Protein AF-A0A938F5E1-F1 (afdb_monomer)

Secondary structure (DSSP, 8-state):
---GGG-TTS-----S----S-TTHHHHHHHHHHHHHHHHHHHHHHS-SS-EETTEE-TTS-------

pLDDT: mean 88.75, std 8.88, range [61.84, 98.75]

Radius of gyration: 27.71 Å; Cα contacts (8 Å, |Δi|>4): 14; chains: 1; bounding box: 47×24×79 Å

Sequence (68 aa):
MATGVFSTTRAAIKERTLRTDRWWLQPLIIVAVLISFIIYATFRAFENKYYFAEPLISPFYSPCLSTA

Structure (mmCIF, N/CA/C/O backbone):
data_AF-A0A938F5E1-F1
#
_entry.id   AF-A0A938F5E1-F1
#
loop_
_atom_site.group_PDB
_atom_site.id
_atom_site.type_symbol
_atom_site.label_atom_id
_atom_site.label_alt_id
_atom_site.label_comp_id
_atom_site.label_asym_id
_atom_site.label_entity_id
_atom_site.label_seq_id
_atom_site.pdbx_PDB_ins_code
_atom_site.Cartn_x
_atom_site.Cartn_y
_atom_site.Cartn_z
_atom_site.occupancy
_atom_site.B_iso_or_equiv
_atom_site.auth_seq_id
_atom_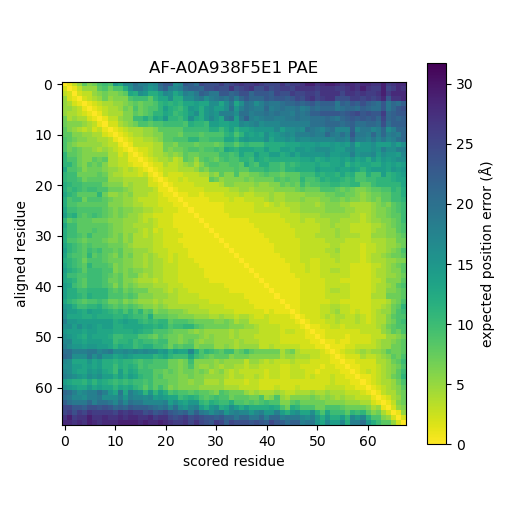site.auth_comp_id
_atom_site.auth_asym_id
_atom_site.auth_atom_id
_atom_site.pdbx_PDB_model_num
ATOM 1 N N . MET A 1 1 ? -25.673 9.093 48.256 1.00 69.94 1 MET A N 1
ATOM 2 C CA . MET A 1 1 ? -25.923 8.198 47.103 1.00 69.94 1 MET A CA 1
ATOM 3 C C . MET A 1 1 ? -24.815 8.422 46.090 1.00 69.94 1 MET A C 1
ATOM 5 O O . MET A 1 1 ? -24.513 9.576 45.816 1.00 69.94 1 MET A O 1
ATOM 9 N N . ALA A 1 2 ? -24.165 7.363 45.607 1.00 75.00 2 ALA A N 1
ATOM 10 C CA . ALA A 1 2 ? -23.106 7.483 44.606 1.00 75.00 2 ALA A CA 1
ATOM 11 C C . ALA A 1 2 ? -23.709 7.876 43.244 1.00 75.00 2 ALA A C 1
ATOM 13 O O . ALA A 1 2 ? -24.726 7.315 42.838 1.00 75.00 2 ALA A O 1
ATOM 14 N N . THR A 1 3 ? -23.132 8.874 42.574 1.00 81.88 3 THR A N 1
ATOM 15 C CA . THR A 1 3 ? -23.681 9.473 41.347 1.00 81.88 3 THR A CA 1
ATOM 16 C C . THR A 1 3 ? -22.909 9.032 40.101 1.00 81.88 3 THR A C 1
ATOM 18 O O . THR A 1 3 ? -21.731 8.671 40.158 1.00 81.88 3 THR A O 1
ATOM 21 N N . GLY A 1 4 ? -23.586 9.039 38.949 1.00 79.44 4 GLY A N 1
ATOM 22 C CA . GLY A 1 4 ? -22.978 8.720 37.656 1.00 79.44 4 GLY A CA 1
ATOM 23 C C . GLY A 1 4 ? -22.479 7.275 37.565 1.00 79.44 4 GLY A C 1
ATOM 24 O O . GLY A 1 4 ? -23.227 6.330 37.813 1.00 79.44 4 GLY A O 1
ATOM 25 N N . VAL A 1 5 ? -21.203 7.098 37.205 1.00 75.81 5 VAL A N 1
ATOM 26 C CA . VAL A 1 5 ? -20.584 5.776 36.980 1.00 75.81 5 VAL A CA 1
ATOM 27 C C . VAL A 1 5 ? -20.475 4.907 38.238 1.00 75.81 5 VAL A C 1
ATOM 29 O O . VAL A 1 5 ? -20.249 3.706 38.114 1.00 75.81 5 VAL A O 1
ATOM 32 N N . PHE A 1 6 ? -20.674 5.488 39.423 1.00 79.56 6 PHE A N 1
ATOM 33 C CA . PHE A 1 6 ? -20.635 4.789 40.710 1.00 79.56 6 PHE A CA 1
ATOM 34 C C . PHE A 1 6 ? -22.032 4.437 41.260 1.00 79.56 6 PHE A C 1
ATOM 36 O O . PHE A 1 6 ? -22.137 3.927 42.373 1.00 79.56 6 PHE A O 1
ATOM 43 N N . SER A 1 7 ? -23.108 4.709 40.511 1.00 84.44 7 SER A N 1
ATOM 44 C CA . SER A 1 7 ? -24.484 4.363 40.900 1.00 84.44 7 SER A CA 1
ATOM 45 C C . SER A 1 7 ? -24.713 2.846 40.964 1.00 84.44 7 SER A C 1
ATOM 47 O O . SER A 1 7 ? -24.252 2.107 40.095 1.00 84.44 7 SER A O 1
ATOM 49 N N . THR A 1 8 ? -25.520 2.387 41.928 1.00 80.56 8 THR A N 1
ATOM 50 C CA . THR A 1 8 ? -25.949 0.981 42.067 1.00 80.56 8 THR A CA 1
ATOM 51 C C . THR A 1 8 ? -26.848 0.495 40.927 1.00 80.56 8 THR A C 1
ATOM 53 O O . THR A 1 8 ? -26.981 -0.707 40.727 1.00 80.56 8 THR A O 1
ATOM 56 N N . THR A 1 9 ? -27.447 1.408 40.157 1.00 81.94 9 THR A N 1
ATOM 57 C CA . THR A 1 9 ? -28.264 1.081 38.975 1.00 81.94 9 THR A CA 1
ATOM 58 C C . THR A 1 9 ? -27.438 0.802 37.716 1.00 81.94 9 THR A C 1
ATOM 60 O O . THR A 1 9 ? -27.998 0.419 36.689 1.00 81.94 9 THR A O 1
ATOM 63 N N . ARG A 1 10 ? -26.111 0.993 37.751 1.00 81.56 10 ARG A N 1
ATOM 64 C CA . ARG A 1 10 ? -25.233 0.731 36.604 1.00 81.56 10 ARG A CA 1
ATOM 65 C C . ARG A 1 10 ? -24.957 -0.769 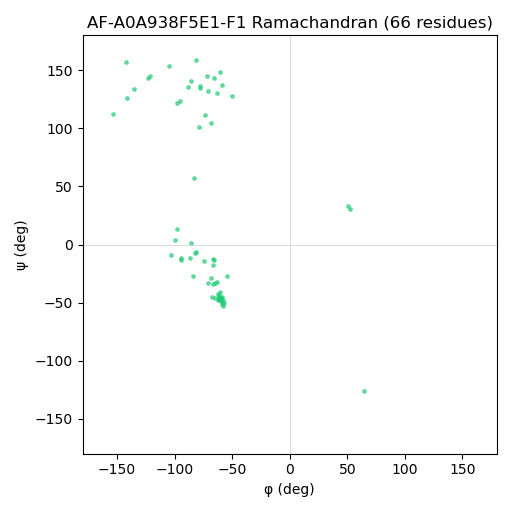36.460 1.00 81.56 10 ARG A C 1
ATOM 67 O O . ARG A 1 10 ? -24.573 -1.428 37.420 1.00 81.56 10 ARG A O 1
ATOM 74 N N . ALA A 1 11 ? -25.047 -1.286 35.235 1.00 82.88 11 ALA A N 1
ATOM 75 C CA . ALA A 1 11 ? -24.648 -2.658 34.927 1.00 82.88 11 ALA A CA 1
ATOM 76 C C . ALA A 1 11 ? -23.139 -2.880 35.167 1.00 82.88 11 ALA A C 1
ATOM 78 O O . ALA A 1 11 ? -22.295 -2.114 34.686 1.00 82.88 11 ALA A O 1
ATOM 79 N N . ALA A 1 12 ? -22.796 -3.941 35.901 1.00 83.25 12 ALA A N 1
ATOM 80 C CA . ALA A 1 12 ? -21.417 -4.368 36.112 1.00 83.25 12 ALA A CA 1
ATOM 81 C C . ALA A 1 12 ? -20.915 -5.130 34.874 1.00 83.25 12 ALA A C 1
ATOM 83 O O . ALA A 1 12 ? -21.245 -6.295 34.678 1.00 83.25 12 ALA A O 1
ATOM 84 N N . ILE A 1 13 ? -20.131 -4.458 34.030 1.00 86.44 13 ILE A N 1
ATOM 85 C CA . ILE A 1 13 ? -19.488 -5.056 32.852 1.00 86.44 13 ILE A CA 1
ATOM 86 C C . ILE A 1 13 ? -18.052 -5.412 33.234 1.00 86.44 13 ILE A C 1
ATOM 88 O O . ILE A 1 13 ? -17.300 -4.534 33.663 1.00 86.44 13 ILE A O 1
ATOM 92 N N . LYS A 1 14 ? -17.687 -6.692 33.113 1.00 87.12 14 LYS A N 1
ATOM 93 C CA . LYS A 1 14 ? -16.362 -7.202 33.501 1.00 87.12 14 LYS A CA 1
ATOM 94 C C . LYS A 1 14 ? -15.326 -6.994 32.391 1.00 87.12 14 LYS A C 1
ATOM 96 O O . LYS A 1 14 ? -14.130 -6.894 32.654 1.00 87.12 14 LYS A O 1
ATOM 101 N N . GLU A 1 15 ? -15.786 -6.943 31.150 1.00 88.62 15 GLU A N 1
ATOM 102 C CA . GLU A 1 15 ? -14.977 -6.903 29.943 1.00 88.62 15 GLU A CA 1
ATOM 103 C C . GLU A 1 15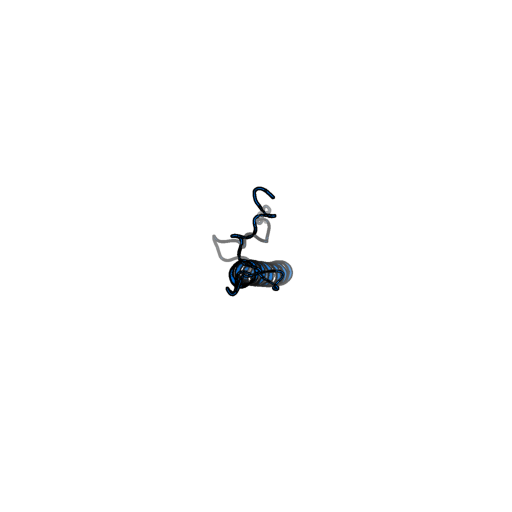 ? -14.409 -5.500 29.682 1.00 88.62 15 GLU A C 1
ATOM 105 O O . GLU A 1 15 ? -15.111 -4.492 29.757 1.00 88.62 15 GLU A O 1
ATOM 110 N N . ARG A 1 16 ? -13.124 -5.433 29.303 1.00 86.44 16 ARG A N 1
ATOM 111 C CA . ARG A 1 16 ? -12.414 -4.172 29.015 1.00 86.44 16 ARG A CA 1
ATOM 112 C C . ARG A 1 16 ? -12.953 -3.446 27.776 1.00 86.44 16 ARG A C 1
ATOM 114 O O . ARG A 1 16 ? -12.930 -2.220 27.729 1.00 86.44 16 ARG A O 1
ATOM 121 N N . THR A 1 17 ? -13.404 -4.188 26.764 1.00 88.69 17 THR A N 1
ATOM 122 C CA . THR A 1 17 ? -13.959 -3.645 25.516 1.00 88.69 17 THR A CA 1
ATOM 123 C C . THR A 1 17 ? -15.135 -4.497 25.058 1.00 88.69 17 THR A C 1
ATOM 125 O O . THR A 1 17 ? -14.978 -5.696 24.861 1.00 88.69 17 THR A O 1
ATOM 128 N N . LEU A 1 18 ? -16.286 -3.869 24.824 1.00 90.88 18 LEU A N 1
ATOM 129 C CA . LEU A 1 18 ? -17.508 -4.524 24.325 1.00 90.88 18 LEU A CA 1
ATOM 130 C C . LEU A 1 18 ? -17.559 -4.624 22.795 1.00 90.88 18 LEU A C 1
ATOM 132 O O . LEU A 1 18 ? -18.556 -5.061 22.230 1.00 90.88 18 LEU A O 1
ATOM 136 N N . ARG A 1 19 ? -16.514 -4.156 22.108 1.00 90.06 19 ARG A N 1
ATOM 137 C CA . ARG A 1 19 ? -16.481 -4.105 20.652 1.00 90.06 19 ARG A CA 1
ATOM 138 C C . ARG A 1 19 ? -16.303 -5.518 20.087 1.00 90.06 19 ARG A C 1
ATOM 140 O O . ARG A 1 19 ? -15.242 -6.109 20.261 1.00 90.06 19 ARG A O 1
ATOM 147 N N . THR A 1 20 ? -17.334 -6.039 19.426 1.00 90.69 20 THR A N 1
ATOM 148 C CA . THR A 1 20 ? -17.358 -7.389 18.829 1.00 90.69 20 THR A CA 1
ATOM 149 C C . THR A 1 20 ? -17.182 -7.386 17.311 1.00 90.69 20 THR A C 1
ATOM 151 O O . THR A 1 20 ? -17.001 -8.443 16.706 1.00 90.69 20 THR A O 1
ATOM 154 N N . ASP A 1 21 ? -17.215 -6.214 16.677 1.00 93.12 21 ASP A N 1
ATOM 155 C CA . ASP A 1 21 ? -17.059 -6.066 15.236 1.00 93.12 21 ASP A CA 1
ATOM 156 C C . ASP A 1 21 ? -15.591 -6.097 14.784 1.00 93.12 21 ASP A C 1
ATOM 158 O O . ASP A 1 21 ? -14.644 -5.837 15.533 1.00 93.12 21 ASP A O 1
ATOM 162 N N . ARG A 1 22 ? -15.399 -6.409 13.499 1.00 94.12 22 ARG A N 1
ATOM 163 C CA . ARG A 1 22 ? -14.086 -6.459 12.842 1.00 94.12 22 ARG A CA 1
ATOM 164 C C . ARG A 1 22 ? -13.636 -5.067 12.393 1.00 94.12 22 ARG A C 1
ATOM 166 O O . ARG A 1 22 ? -13.332 -4.860 11.221 1.00 94.12 22 ARG A O 1
ATOM 173 N N . TRP A 1 23 ? -13.556 -4.124 13.327 1.00 93.62 23 TRP A N 1
ATOM 174 C CA . TRP A 1 23 ? -13.163 -2.733 13.062 1.00 93.62 23 TRP A CA 1
ATOM 175 C C . TRP A 1 23 ? -11.811 -2.587 12.339 1.00 93.62 23 TRP A C 1
ATOM 177 O O . TRP A 1 23 ? -11.590 -1.615 11.624 1.00 93.62 23 TRP A O 1
ATOM 187 N N . TRP A 1 24 ? -10.907 -3.558 12.500 1.00 95.81 24 TRP A N 1
ATOM 188 C CA . TRP A 1 24 ? -9.581 -3.578 11.874 1.00 95.81 24 TRP A CA 1
ATOM 189 C C . TRP A 1 24 ? -9.607 -3.910 10.373 1.00 95.81 24 TRP A C 1
ATOM 191 O O . TRP A 1 24 ? -8.613 -3.695 9.683 1.00 95.81 24 TRP A O 1
ATOM 201 N N . LEU A 1 25 ? -10.725 -4.423 9.847 1.00 97.56 25 LEU A N 1
ATOM 202 C CA . LEU A 1 25 ? -10.803 -4.868 8.457 1.00 97.56 25 LEU A CA 1
ATOM 203 C C . LEU A 1 25 ? -10.686 -3.695 7.476 1.00 97.56 25 LEU A C 1
ATOM 205 O O . LEU A 1 25 ? -9.927 -3.769 6.516 1.00 97.56 25 LEU A O 1
ATOM 209 N N . GLN A 1 26 ? -11.398 -2.596 7.740 1.00 96.69 26 GLN A N 1
ATOM 210 C CA . GLN A 1 26 ? -11.338 -1.395 6.907 1.00 96.69 26 GLN A CA 1
ATOM 211 C C . GLN A 1 26 ? -9.910 -0.820 6.794 1.00 96.69 26 GLN A C 1
ATOM 213 O O . GLN A 1 26 ? -9.446 -0.649 5.665 1.00 96.69 26 GLN A O 1
ATOM 218 N N . PRO A 1 27 ? -9.178 -0.540 7.896 1.00 97.69 27 PRO A N 1
ATOM 219 C CA . PRO A 1 27 ? -7.810 -0.042 7.784 1.00 97.69 27 PRO A CA 1
ATOM 220 C C . PRO A 1 27 ? -6.864 -1.067 7.146 1.00 97.69 27 PRO A C 1
ATOM 222 O O . PRO A 1 27 ? -5.983 -0.666 6.388 1.00 97.69 27 PRO A O 1
ATOM 225 N N . LEU A 1 28 ? -7.066 -2.373 7.368 1.00 98.50 28 LEU A N 1
ATOM 226 C CA . LEU A 1 28 ? -6.263 -3.400 6.700 1.00 98.50 28 LEU A CA 1
ATOM 227 C C . LEU A 1 28 ? -6.410 -3.342 5.182 1.00 98.50 28 LEU A C 1
ATOM 229 O O . LEU A 1 28 ? -5.402 -3.400 4.483 1.00 98.50 28 LEU A O 1
ATOM 233 N N . ILE A 1 29 ? -7.637 -3.218 4.669 1.00 98.62 29 ILE A N 1
ATOM 234 C CA . ILE A 1 29 ? -7.887 -3.153 3.222 1.00 98.62 29 ILE A CA 1
ATOM 235 C C . ILE A 1 29 ? -7.132 -1.972 2.605 1.00 98.62 29 ILE A C 1
ATOM 237 O O . ILE A 1 29 ? -6.457 -2.138 1.592 1.00 98.62 29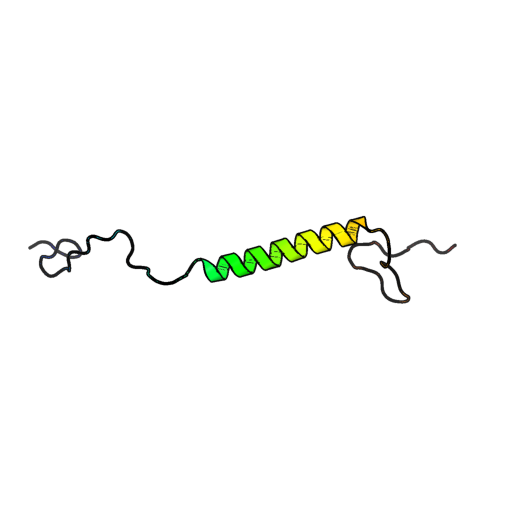 ILE A O 1
ATOM 241 N N . ILE A 1 30 ? -7.191 -0.799 3.240 1.00 98.50 30 ILE A N 1
ATOM 242 C CA . ILE A 1 30 ? -6.503 0.405 2.754 1.00 98.50 30 ILE A CA 1
ATOM 243 C C . ILE A 1 30 ? -4.988 0.177 2.712 1.00 98.50 30 ILE A C 1
ATOM 245 O O . ILE A 1 30 ? -4.351 0.439 1.693 1.00 98.50 30 ILE A O 1
ATOM 249 N N . VAL A 1 31 ? -4.412 -0.355 3.793 1.00 98.62 31 VAL A N 1
ATOM 250 C CA . VAL A 1 31 ? -2.974 -0.648 3.867 1.00 98.62 31 VAL A CA 1
ATOM 251 C C . VAL A 1 31 ? -2.566 -1.684 2.820 1.00 98.62 31 VAL A C 1
ATOM 253 O O . VAL A 1 31 ? -1.557 -1.496 2.147 1.00 98.62 31 VAL A O 1
ATOM 256 N N . ALA A 1 32 ? -3.355 -2.741 2.629 1.00 98.75 32 ALA A N 1
ATOM 257 C CA . ALA A 1 32 ? -3.075 -3.772 1.634 1.00 98.75 32 ALA A CA 1
ATOM 258 C C . ALA A 1 32 ? -3.054 -3.197 0.209 1.00 98.75 32 ALA A C 1
ATOM 260 O O . ALA A 1 32 ? -2.119 -3.463 -0.549 1.00 98.75 32 ALA A O 1
ATOM 261 N N . VAL A 1 33 ? -4.038 -2.359 -0.137 1.00 98.75 33 VAL A N 1
ATOM 262 C CA . VAL A 1 33 ? -4.085 -1.681 -1.439 1.00 98.75 33 VAL A CA 1
ATOM 263 C C . VAL A 1 33 ? -2.872 -0.767 -1.614 1.00 98.75 33 VAL A C 1
ATOM 265 O O . VAL A 1 33 ? -2.185 -0.866 -2.631 1.00 98.75 33 VAL A O 1
ATOM 268 N N . LEU A 1 34 ? -2.546 0.064 -0.620 1.00 98.69 34 LEU A N 1
ATOM 269 C CA . LEU A 1 34 ? -1.392 0.965 -0.695 1.00 98.69 34 LEU A CA 1
ATOM 270 C C . LEU A 1 34 ? -0.066 0.208 -0.832 1.00 98.69 34 LEU A C 1
ATOM 272 O O . LEU A 1 34 ? 0.755 0.576 -1.667 1.00 98.69 34 LEU A O 1
ATOM 276 N N . ILE A 1 35 ? 0.133 -0.875 -0.076 1.00 98.75 35 ILE A N 1
ATOM 277 C CA . ILE A 1 35 ? 1.330 -1.720 -0.192 1.00 98.75 35 ILE A CA 1
ATOM 278 C C . ILE A 1 35 ? 1.423 -2.330 -1.592 1.00 98.75 35 ILE A C 1
ATOM 280 O O . ILE A 1 35 ? 2.486 -2.275 -2.208 1.00 98.75 35 ILE A O 1
ATOM 284 N N . SER A 1 36 ? 0.320 -2.867 -2.122 1.00 98.62 36 SER A N 1
ATOM 285 C CA . SER A 1 36 ? 0.307 -3.441 -3.473 1.00 98.62 36 SER A CA 1
ATOM 286 C C . SER A 1 36 ? 0.673 -2.405 -4.540 1.00 98.62 36 SER A C 1
ATOM 288 O O . SER A 1 36 ? 1.474 -2.691 -5.431 1.00 98.62 36 SER A O 1
ATOM 290 N N . PHE A 1 37 ? 0.162 -1.178 -4.400 1.00 97.88 37 PHE A N 1
ATOM 291 C CA . PHE A 1 37 ? 0.486 -0.070 -5.286 1.00 97.88 37 PHE A CA 1
ATOM 292 C C . PHE A 1 37 ? 1.962 0.317 -5.189 1.00 97.88 37 PHE A C 1
ATOM 294 O O . PHE A 1 37 ? 2.604 0.462 -6.224 1.00 97.88 37 PHE A O 1
ATOM 301 N N . ILE A 1 38 ? 2.517 0.438 -3.977 1.00 98.12 38 ILE A N 1
ATOM 302 C CA . ILE A 1 38 ? 3.936 0.764 -3.771 1.00 98.12 38 ILE A CA 1
ATOM 303 C C . ILE A 1 38 ? 4.818 -0.283 -4.444 1.00 98.12 38 ILE A C 1
ATOM 305 O O . ILE A 1 38 ? 5.694 0.076 -5.223 1.00 98.12 38 ILE A O 1
ATOM 309 N N . ILE A 1 39 ? 4.554 -1.566 -4.196 1.00 98.31 39 ILE A N 1
ATOM 310 C CA . ILE A 1 39 ? 5.315 -2.665 -4.791 1.00 98.31 39 ILE A CA 1
ATOM 311 C C . ILE A 1 39 ? 5.269 -2.574 -6.322 1.00 98.31 39 I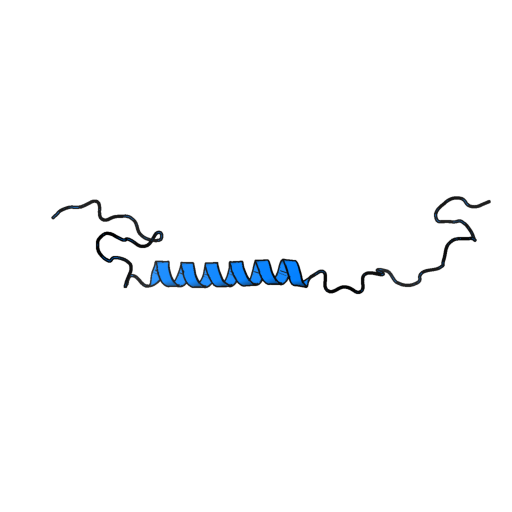LE A C 1
ATOM 313 O O . ILE A 1 39 ? 6.313 -2.583 -6.974 1.00 98.31 39 ILE A O 1
ATOM 317 N N . TYR A 1 40 ? 4.075 -2.424 -6.900 1.00 96.25 40 TYR A N 1
ATOM 318 C CA . TYR A 1 40 ? 3.902 -2.274 -8.345 1.00 96.25 40 TYR A CA 1
ATOM 319 C C . TYR A 1 40 ? 4.641 -1.049 -8.904 1.00 96.25 40 TYR A C 1
ATOM 321 O O . TYR A 1 40 ? 5.368 -1.163 -9.891 1.00 96.25 40 TYR A O 1
ATOM 329 N N . ALA A 1 41 ? 4.486 0.110 -8.263 1.00 96.06 41 ALA A N 1
ATOM 330 C CA . ALA A 1 41 ? 5.128 1.359 -8.653 1.00 96.06 41 ALA A CA 1
ATOM 331 C C . ALA A 1 41 ? 6.654 1.232 -8.627 1.00 96.06 41 ALA A C 1
ATOM 333 O O . ALA A 1 41 ? 7.318 1.611 -9.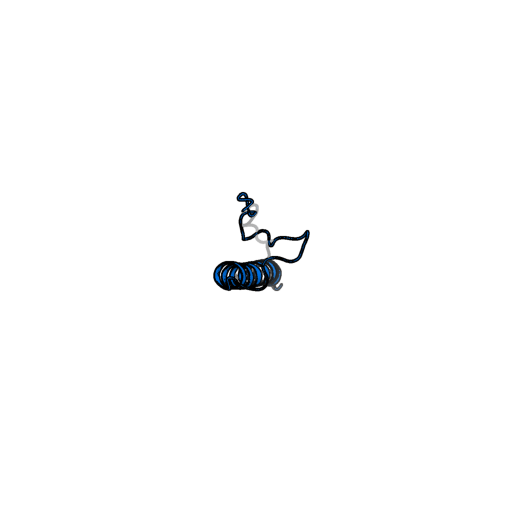589 1.00 96.06 41 ALA A O 1
ATOM 334 N N . THR A 1 42 ? 7.207 0.642 -7.564 1.00 95.94 42 THR A N 1
ATOM 335 C CA . THR A 1 42 ? 8.641 0.370 -7.448 1.00 95.94 42 THR A CA 1
ATOM 336 C C . THR A 1 42 ? 9.112 -0.530 -8.586 1.00 95.94 42 THR A C 1
ATOM 338 O O . THR A 1 42 ? 10.042 -0.159 -9.297 1.00 95.94 42 THR A O 1
ATOM 341 N N . PHE A 1 43 ? 8.450 -1.664 -8.833 1.00 95.88 43 PHE A N 1
ATOM 342 C CA . PHE A 1 43 ? 8.833 -2.546 -9.938 1.00 95.88 43 PHE A CA 1
ATOM 343 C C . PHE A 1 43 ? 8.799 -1.832 -11.295 1.00 95.88 43 PHE A C 1
ATOM 345 O O . PHE A 1 43 ? 9.777 -1.898 -12.037 1.00 95.88 43 PHE A O 1
ATOM 352 N N . ARG A 1 44 ? 7.725 -1.097 -11.605 1.00 94.12 44 ARG A N 1
ATOM 353 C CA . ARG A 1 44 ? 7.584 -0.385 -12.887 1.00 94.12 44 ARG A CA 1
ATOM 354 C C . ARG A 1 44 ? 8.555 0.781 -13.047 1.00 94.12 44 ARG A C 1
ATOM 356 O O . ARG A 1 44 ? 8.929 1.079 -14.176 1.00 94.12 44 ARG A O 1
ATOM 363 N N . ALA A 1 45 ? 8.978 1.419 -11.958 1.00 93.31 45 ALA A N 1
ATOM 364 C CA . ALA A 1 45 ? 9.997 2.464 -12.000 1.00 93.31 45 ALA A CA 1
ATOM 365 C C . ALA A 1 45 ? 11.399 1.903 -12.312 1.00 93.31 45 ALA A C 1
ATOM 367 O O . ALA A 1 45 ? 12.191 2.564 -12.985 1.00 93.31 45 ALA A O 1
ATOM 368 N N . PHE A 1 46 ? 11.707 0.681 -11.862 1.00 93.62 46 PHE A N 1
ATOM 369 C CA . PHE A 1 46 ? 13.018 0.051 -12.077 1.00 93.62 46 PHE A CA 1
ATOM 370 C C . PHE A 1 46 ? 13.094 -0.868 -13.306 1.00 93.62 46 PHE A C 1
ATOM 372 O O . PHE A 1 46 ? 14.194 -1.216 -13.727 1.00 93.62 46 PHE A O 1
ATOM 379 N N . GLU A 1 47 ? 11.967 -1.251 -13.910 1.00 93.75 47 GLU A N 1
ATOM 380 C CA . GLU A 1 47 ? 11.937 -2.183 -15.047 1.00 93.75 47 GLU A CA 1
ATOM 381 C C . GLU A 1 47 ? 12.661 -1.650 -16.300 1.00 93.75 47 GLU A C 1
ATOM 383 O O . GLU A 1 47 ? 13.243 -2.434 -17.050 1.00 93.75 47 GLU A O 1
ATOM 388 N N . ASN A 1 48 ? 12.640 -0.329 -16.528 1.00 88.12 48 ASN A N 1
ATOM 389 C CA . ASN A 1 48 ? 13.247 0.353 -17.684 1.00 88.12 48 ASN A CA 1
ATOM 390 C C . ASN A 1 48 ? 12.847 -0.257 -19.044 1.00 88.12 48 ASN A C 1
ATOM 392 O O . ASN A 1 48 ? 13.626 -0.313 -19.996 1.00 88.12 48 ASN A O 1
ATOM 396 N N . LYS A 1 49 ? 11.614 -0.764 -19.125 1.00 89.25 49 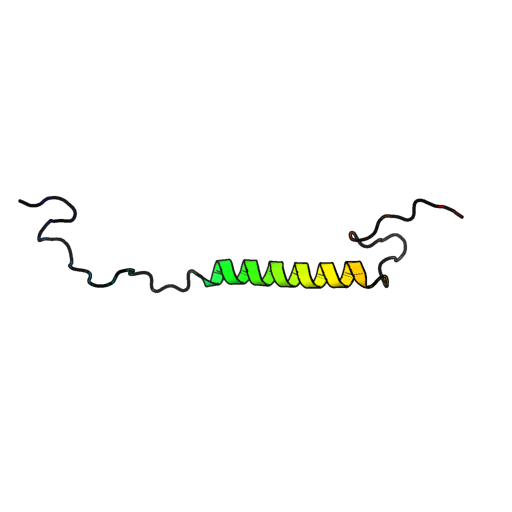LYS A N 1
ATOM 397 C CA . LYS A 1 49 ? 11.003 -1.336 -20.329 1.00 89.25 49 LYS A CA 1
ATOM 398 C C . LYS A 1 49 ? 9.531 -0.957 -20.376 1.00 89.25 49 LYS A C 1
ATOM 400 O O . LYS A 1 49 ? 8.931 -0.655 -19.349 1.00 89.25 49 LYS A O 1
ATOM 405 N N . TYR A 1 50 ? 8.951 -0.977 -21.576 1.00 89.44 50 TYR A N 1
ATOM 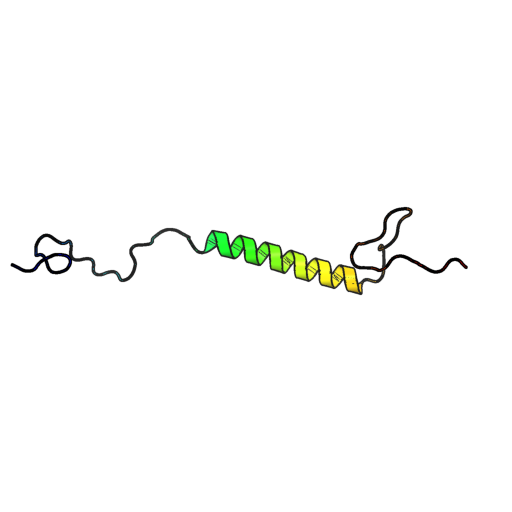406 C CA . TYR A 1 50 ? 7.521 -0.719 -21.796 1.00 89.44 50 TYR A CA 1
ATOM 407 C C . TYR A 1 50 ? 7.016 0.595 -21.168 1.00 89.44 50 TYR A C 1
ATOM 409 O O . TYR A 1 50 ? 5.870 0.676 -20.721 1.00 89.44 50 TYR A O 1
ATOM 417 N N . TYR A 1 51 ? 7.883 1.608 -21.082 1.00 89.81 51 TYR A N 1
ATOM 418 C CA . TYR A 1 51 ? 7.573 2.902 -20.471 1.00 89.81 51 TYR A CA 1
ATOM 419 C C . TYR A 1 51 ? 7.106 3.950 -21.489 1.00 89.81 51 TYR A C 1
ATOM 421 O O . TYR A 1 51 ? 6.620 5.004 -21.088 1.00 89.81 51 TYR A O 1
ATOM 429 N N . PHE A 1 52 ? 7.252 3.667 -22.785 1.00 90.12 52 PHE A N 1
ATOM 430 C CA . PHE A 1 52 ? 6.962 4.584 -23.880 1.00 90.12 52 PHE A CA 1
ATOM 431 C C . PHE A 1 52 ? 6.179 3.876 -24.984 1.00 90.12 52 PHE A C 1
ATOM 433 O O . PHE A 1 52 ? 6.535 2.769 -25.394 1.00 90.12 52 PHE A O 1
ATOM 440 N N . ALA A 1 53 ? 5.131 4.534 -25.463 1.00 89.56 53 ALA A N 1
ATOM 441 C CA . ALA A 1 53 ? 4.401 4.180 -26.671 1.00 89.56 53 ALA A CA 1
ATOM 442 C C . ALA A 1 53 ? 3.778 5.467 -27.206 1.00 89.56 53 ALA A C 1
ATOM 444 O O . ALA A 1 53 ? 2.911 6.006 -26.533 1.00 89.56 53 ALA A O 1
ATOM 445 N N . GLU A 1 54 ? 4.208 5.984 -28.361 1.00 86.75 54 GLU A N 1
ATOM 446 C CA . GLU A 1 54 ? 3.732 7.286 -28.854 1.00 86.75 54 GLU A CA 1
ATOM 447 C C . GLU A 1 54 ? 2.194 7.386 -28.848 1.00 86.75 54 GLU A C 1
ATOM 449 O O . GLU A 1 54 ? 1.533 6.500 -29.397 1.00 86.75 54 GLU A O 1
ATOM 454 N N . PRO A 1 55 ? 1.592 8.436 -28.244 1.00 87.31 55 PRO A N 1
ATOM 455 C CA . PRO A 1 55 ? 2.179 9.613 -27.571 1.00 87.31 55 PRO A CA 1
ATOM 456 C C . PRO A 1 55 ? 2.272 9.500 -26.027 1.00 87.31 55 PRO A C 1
ATOM 458 O O . PRO A 1 55 ? 2.437 10.497 -25.327 1.00 87.31 55 PRO A O 1
ATOM 461 N N . LEU A 1 56 ? 2.085 8.308 -25.472 1.00 89.38 56 LEU A N 1
ATOM 462 C CA . LEU A 1 56 ? 2.024 8.023 -24.043 1.00 89.38 56 LEU A CA 1
ATOM 463 C C . LEU A 1 56 ? 3.411 7.731 -23.452 1.00 89.38 56 LEU A C 1
ATOM 465 O O . LEU A 1 56 ? 4.190 6.925 -23.968 1.00 89.38 56 LEU A O 1
ATOM 469 N N . ILE A 1 57 ? 3.674 8.330 -22.292 1.00 90.50 57 ILE A N 1
ATOM 470 C CA . ILE A 1 57 ? 4.809 7.995 -21.434 1.00 90.50 57 ILE A CA 1
ATOM 471 C C . ILE A 1 57 ? 4.314 7.617 -20.039 1.00 90.50 57 ILE A C 1
ATOM 473 O O . ILE A 1 57 ? 3.343 8.177 -19.527 1.00 90.50 57 ILE A O 1
ATOM 477 N N . SER A 1 58 ? 4.976 6.638 -19.427 1.00 91.06 58 SER A N 1
ATOM 478 C CA . SER A 1 58 ? 4.739 6.258 -18.038 1.00 91.06 58 SER A CA 1
ATOM 479 C C . SER A 1 58 ? 4.992 7.446 -17.098 1.00 91.06 58 SER A C 1
ATOM 481 O O . SER A 1 58 ? 6.023 8.106 -17.229 1.00 91.06 58 SER A O 1
ATOM 483 N N . PRO A 1 59 ? 4.132 7.679 -16.088 1.00 90.12 59 PRO A N 1
ATOM 484 C CA . PRO A 1 59 ? 4.304 8.776 -15.133 1.00 90.12 59 PRO A CA 1
ATOM 485 C C . PRO A 1 59 ? 5.537 8.619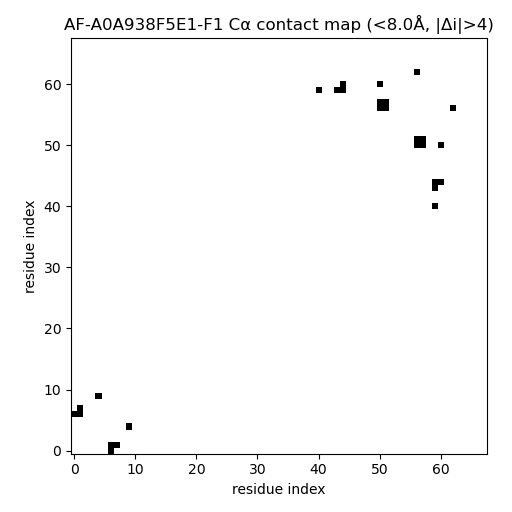 -14.227 1.00 90.12 59 PRO A C 1
ATOM 487 O O . PRO A 1 59 ? 5.913 9.567 -13.545 1.00 90.12 59 PRO A O 1
ATOM 490 N N . PHE A 1 60 ? 6.163 7.437 -14.196 1.00 91.12 60 PHE A N 1
ATOM 491 C CA . PHE A 1 60 ? 7.391 7.189 -13.431 1.00 91.12 60 PHE A CA 1
ATOM 492 C C . PHE A 1 60 ? 8.670 7.632 -14.157 1.00 91.12 60 PHE A C 1
ATOM 494 O O . PHE A 1 60 ? 9.742 7.585 -13.558 1.00 91.12 60 PHE A O 1
ATOM 501 N N . TYR A 1 61 ? 8.577 8.048 -15.424 1.00 89.19 61 TYR A N 1
ATOM 502 C CA . TYR A 1 61 ? 9.718 8.465 -16.236 1.00 89.19 61 TYR A CA 1
ATOM 503 C C . TYR A 1 61 ? 9.545 9.907 -16.713 1.00 89.19 61 TYR A C 1
ATOM 505 O O . TYR A 1 61 ? 8.440 10.353 -17.016 1.00 89.19 61 TYR A O 1
ATOM 513 N N . SER A 1 62 ? 10.655 10.637 -16.805 1.00 85.81 62 SER A N 1
ATOM 514 C CA . SER A 1 62 ? 10.663 11.974 -17.400 1.00 85.81 62 SER A CA 1
ATOM 515 C C . SER A 1 62 ? 10.490 11.893 -18.922 1.00 85.81 62 SER A C 1
ATOM 517 O O . SER A 1 62 ? 11.024 10.967 -19.539 1.00 85.81 62 SER A O 1
ATOM 519 N N . PRO A 1 63 ? 9.800 12.863 -19.552 1.00 82.75 63 PRO A N 1
ATOM 520 C CA . PRO A 1 63 ? 9.706 12.935 -21.006 1.00 82.75 63 PRO A CA 1
ATOM 521 C C . PRO A 1 63 ? 11.087 13.093 -21.650 1.00 82.75 63 PRO A C 1
ATOM 523 O O . PRO A 1 63 ? 11.989 13.718 -21.087 1.00 82.75 63 PRO A O 1
ATOM 526 N N . CYS A 1 64 ? 11.245 12.552 -22.859 1.00 75.31 64 CYS A N 1
ATOM 527 C CA . CYS A 1 64 ? 12.431 12.781 -23.675 1.00 75.31 64 CYS A CA 1
ATOM 528 C C . CYS A 1 64 ? 12.453 14.251 -24.121 1.00 75.31 64 CYS A C 1
ATOM 530 O O . CYS A 1 64 ? 11.683 14.652 -24.987 1.00 75.31 64 CYS A O 1
ATOM 532 N N . LEU A 1 65 ? 13.321 15.060 -23.505 1.00 72.94 65 LEU A N 1
ATOM 533 C CA . LEU A 1 65 ? 13.492 16.481 -23.848 1.00 72.94 65 LEU A CA 1
ATOM 534 C C . LEU A 1 65 ? 14.493 16.708 -24.990 1.00 72.94 65 LEU A C 1
ATOM 536 O O . LEU A 1 65 ? 14.588 17.817 -25.506 1.00 72.94 65 LEU A O 1
ATOM 540 N N . SER A 1 66 ? 15.249 15.675 -25.372 1.00 66.19 66 SER A N 1
ATOM 541 C CA . SER A 1 66 ? 16.208 15.752 -26.472 1.00 66.19 66 SER A CA 1
ATOM 542 C C . SER A 1 66 ? 15.564 15.257 -27.758 1.00 66.19 66 SER A C 1
ATOM 544 O O . SER A 1 66 ? 15.117 14.115 -27.839 1.00 66.19 66 SER A O 1
ATOM 546 N N . THR A 1 67 ? 15.573 16.118 -28.767 1.00 63.72 67 THR A N 1
ATOM 547 C CA . THR A 1 67 ? 15.506 15.722 -30.176 1.00 63.72 67 THR A CA 1
ATOM 548 C C . THR A 1 67 ? 16.932 15.429 -30.645 1.00 63.72 67 THR A C 1
ATOM 550 O O . THR A 1 67 ? 17.862 16.090 -30.180 1.00 63.72 67 THR A O 1
ATOM 553 N N . ALA A 1 68 ? 17.103 14.385 -31.460 1.00 61.84 68 ALA A N 1
ATOM 554 C CA . ALA A 1 68 ? 18.376 14.054 -32.104 1.00 61.84 68 ALA A CA 1
ATOM 555 C C . ALA A 1 68 ? 18.731 15.068 -33.200 1.00 61.84 68 ALA A C 1
ATOM 557 O O . ALA A 1 68 ? 17.787 15.568 -33.855 1.00 61.84 68 ALA A O 1
#

Solvent-accessible surface area (backbone atoms only — not comparable to full-atom values): 4690 Å² total; per-residue (Å²): 131,61,65,77,94,62,25,89,87,56,82,90,73,88,68,95,67,90,80,83,72,73,74,65,51,64,62,47,52,54,51,52,53,52,50,53,49,51,54,50,51,52,51,62,57,69,62,83,58,93,48,68,52,96,95,50,67,40,91,79,55,81,79,84,85,73,80,133

Foldseek 3Di:
DDDDPPDPPDDDDPDPDPDPDPPVPVVVVVVVVVVVVVVVLVCVLPVPPPQDDVPDGNPSDDDDPDDD

Mean predicted aligned error: 8.47 Å